Protein AF-X1MRU5-F1 (afdb_monomer_lite)

Sequence (144 aa):
QVIRKWIKGIHYTNAKDKGAYLVKAIRENWQVPEEYLKAEEREKREKEQEKVRLAKERKEKEEQKRKQKEAEKLDKIYNSLSSLKRKEIEEEARKRLPAFWKERLMKEKGKLSKLTKAALEDERRKVIKDRIASGRTESENSKV

Foldseek 3Di:
DLLVLLVQLLVVDPDPDSPVVSVVCVVVVHDRDPVSVVVVVVVVVVVVVVVVVVVVVVVVVVVVVVVVVLLVVLVVVLVVDDPVVNVVLLVVLLVPDDPVLVVLVVVCVPNDDPVSVVSSSVSSSVSSVVCVVVCVPVPPVPPD

Structure (mmCIF, N/CA/C/O backbone):
data_AF-X1MRU5-F1
#
_entry.id   AF-X1MRU5-F1
#
loop_
_atom_site.group_PDB
_atom_site.id
_atom_site.type_symbol
_atom_site.label_atom_id
_atom_site.label_alt_id
_atom_site.label_comp_id
_atom_site.label_asym_id
_atom_site.label_entity_id
_atom_site.label_seq_id
_atom_site.pdbx_PDB_ins_code
_atom_site.Cartn_x
_atom_site.Cartn_y
_atom_site.Cartn_z
_atom_site.occupancy
_atom_site.B_iso_or_equiv
_atom_site.auth_seq_id
_atom_site.auth_comp_id
_atom_site.auth_asym_id
_atom_site.auth_atom_id
_atom_site.pdbx_PDB_model_num
ATOM 1 N N . GLN A 1 1 ? 14.572 6.625 -39.274 1.00 68.19 1 GLN A N 1
ATOM 2 C CA . GLN A 1 1 ? 14.674 5.835 -38.018 1.00 68.19 1 GLN A CA 1
ATOM 3 C C . GLN A 1 1 ? 15.972 5.027 -37.923 1.00 68.19 1 GLN A C 1
ATOM 5 O O . GLN A 1 1 ? 16.594 5.056 -36.867 1.00 68.19 1 GLN A O 1
ATOM 10 N N . VAL A 1 2 ? 16.407 4.364 -39.002 1.00 79.56 2 VAL A N 1
ATOM 11 C CA . VAL A 1 2 ? 17.594 3.481 -39.045 1.00 79.56 2 VAL A CA 1
ATOM 12 C C . VAL A 1 2 ? 18.897 4.180 -38.630 1.00 79.56 2 VAL A C 1
ATOM 14 O O . VAL A 1 2 ? 19.596 3.678 -37.759 1.00 79.56 2 VAL A O 1
ATOM 17 N N . ILE A 1 3 ? 19.162 5.390 -39.139 1.00 82.38 3 ILE A N 1
ATOM 18 C CA . ILE A 1 3 ? 20.375 6.167 -38.807 1.00 82.38 3 ILE A CA 1
ATOM 19 C C . ILE A 1 3 ? 20.498 6.420 -37.294 1.00 82.38 3 ILE A C 1
ATOM 21 O O . ILE A 1 3 ? 21.556 6.216 -36.716 1.00 82.38 3 ILE A O 1
ATOM 25 N N . ARG A 1 4 ? 19.403 6.795 -36.613 1.00 85.38 4 ARG A N 1
ATOM 26 C CA . ARG A 1 4 ? 19.417 7.045 -35.158 1.00 85.38 4 ARG A CA 1
ATOM 27 C C . ARG A 1 4 ? 19.663 5.773 -34.344 1.00 85.38 4 ARG A C 1
ATOM 29 O O . ARG A 1 4 ? 20.334 5.843 -33.320 1.00 85.38 4 ARG A O 1
ATOM 36 N N . LYS A 1 5 ? 19.120 4.632 -34.784 1.00 86.94 5 LYS A N 1
ATOM 37 C CA . LYS A 1 5 ? 19.382 3.332 -34.149 1.00 86.94 5 LYS A CA 1
ATOM 38 C C . LYS A 1 5 ? 20.842 2.928 -34.331 1.00 86.94 5 LYS A C 1
ATOM 40 O O . LYS A 1 5 ? 21.461 2.508 -33.367 1.00 86.94 5 LYS A O 1
ATOM 45 N N . TRP A 1 6 ? 21.413 3.148 -35.513 1.00 89.75 6 TRP A N 1
ATOM 46 C CA . TRP A 1 6 ? 22.826 2.880 -35.785 1.00 89.75 6 TRP A CA 1
ATOM 47 C C . TRP A 1 6 ? 23.781 3.806 -35.031 1.00 89.75 6 TRP A C 1
ATOM 49 O O . TRP A 1 6 ? 24.763 3.317 -34.490 1.00 89.75 6 TRP A O 1
ATOM 59 N N . ILE A 1 7 ? 23.472 5.100 -34.893 1.00 88.19 7 ILE A N 1
ATOM 60 C CA . ILE A 1 7 ? 24.265 6.026 -34.061 1.00 88.19 7 ILE A CA 1
ATOM 61 C C . ILE A 1 7 ? 24.337 5.542 -32.605 1.00 88.19 7 ILE A C 1
ATOM 63 O O . ILE A 1 7 ? 25.365 5.698 -31.960 1.00 88.19 7 ILE A O 1
ATOM 67 N N . LYS A 1 8 ? 23.269 4.930 -32.080 1.00 87.88 8 LYS A N 1
ATOM 68 C CA . LYS A 1 8 ? 23.273 4.346 -30.730 1.00 87.88 8 LYS A CA 1
ATOM 69 C C . LYS A 1 8 ? 23.926 2.960 -30.697 1.00 87.88 8 LYS A C 1
ATOM 71 O O . LYS A 1 8 ? 24.708 2.668 -29.799 1.00 87.88 8 LYS A O 1
ATOM 76 N N . GLY A 1 9 ? 23.640 2.127 -31.693 1.00 88.50 9 GLY A N 1
ATOM 77 C CA . GLY A 1 9 ? 24.136 0.759 -31.804 1.00 88.50 9 GLY A CA 1
ATOM 78 C C . GLY A 1 9 ? 25.632 0.661 -32.095 1.00 88.50 9 GLY A C 1
ATOM 79 O O . GLY A 1 9 ? 26.259 -0.299 -31.671 1.00 88.50 9 GLY A O 1
ATOM 80 N N . ILE A 1 10 ? 26.243 1.664 -32.734 1.00 88.75 10 ILE A N 1
ATOM 81 C CA . ILE A 1 10 ? 27.679 1.668 -33.065 1.00 88.75 10 ILE A CA 1
ATOM 82 C C . ILE A 1 10 ? 28.578 1.577 -31.822 1.00 88.75 10 ILE A C 1
ATOM 84 O O . ILE A 1 10 ? 29.711 1.104 -31.904 1.00 88.75 10 ILE A O 1
ATOM 88 N N . HIS A 1 11 ? 28.075 1.990 -30.654 1.00 87.44 11 HIS A N 1
ATOM 89 C CA . HIS A 1 11 ? 28.775 1.851 -29.375 1.00 87.44 11 HIS A CA 1
ATOM 90 C C . HIS A 1 11 ? 28.908 0.396 -28.911 1.00 87.44 11 HIS A C 1
ATOM 92 O O . HIS A 1 11 ? 29.806 0.105 -28.133 1.00 87.44 11 HIS A O 1
ATOM 98 N N . TYR A 1 12 ? 28.076 -0.497 -29.444 1.00 86.81 12 TYR A N 1
ATOM 99 C CA . TYR A 1 12 ? 28.093 -1.942 -29.212 1.00 86.81 12 TYR A CA 1
ATOM 100 C C . TYR A 1 12 ? 28.872 -2.689 -30.307 1.00 86.81 12 TYR A C 1
ATOM 102 O O . TYR A 1 12 ? 28.725 -3.893 -30.482 1.00 86.81 12 TYR A O 1
ATOM 110 N N . THR A 1 13 ? 29.670 -1.968 -31.101 1.00 86.12 13 THR A N 1
ATOM 111 C CA . THR A 1 13 ? 30.551 -2.554 -32.116 1.00 86.12 13 THR A CA 1
ATOM 112 C C . THR A 1 13 ? 32.004 -2.243 -31.797 1.00 86.12 13 THR A C 1
ATOM 114 O O . THR A 1 13 ? 32.336 -1.142 -31.352 1.00 86.12 13 THR A O 1
ATOM 117 N N . ASN A 1 14 ? 32.890 -3.184 -32.118 1.00 86.31 14 ASN A N 1
ATOM 118 C CA . ASN A 1 14 ? 34.338 -3.032 -31.952 1.00 86.31 14 ASN A CA 1
ATOM 119 C C . ASN A 1 14 ? 35.010 -2.349 -33.161 1.00 86.31 14 ASN A C 1
ATOM 121 O O . ASN A 1 14 ? 36.206 -2.517 -33.392 1.00 86.31 14 ASN A O 1
ATOM 125 N N . ALA A 1 15 ? 34.251 -1.605 -33.975 1.00 86.94 15 ALA A N 1
ATOM 126 C CA . ALA A 1 15 ? 34.776 -0.949 -35.166 1.00 86.94 15 ALA A CA 1
ATOM 127 C C . ALA A 1 15 ? 35.791 0.148 -34.797 1.00 86.94 15 ALA A C 1
ATOM 129 O O . ALA A 1 15 ? 35.487 1.052 -34.015 1.00 86.94 15 ALA A O 1
ATOM 130 N N . LYS A 1 16 ? 36.985 0.082 -35.403 1.00 85.31 16 LYS A N 1
ATOM 131 C CA . LYS A 1 16 ? 38.057 1.075 -35.221 1.00 85.31 16 LYS A CA 1
ATOM 132 C C . LYS A 1 16 ? 37.688 2.428 -35.838 1.00 85.31 16 LYS A C 1
ATOM 134 O O . LYS A 1 16 ? 37.858 3.455 -35.193 1.00 85.31 16 LYS A O 1
ATOM 139 N N . ASP A 1 17 ? 37.133 2.412 -37.052 1.00 91.69 17 ASP A N 1
ATOM 140 C CA . ASP A 1 17 ? 36.510 3.577 -37.688 1.00 91.69 17 ASP A CA 1
ATOM 141 C C . ASP A 1 17 ? 34.986 3.414 -37.686 1.00 91.69 17 ASP A C 1
ATOM 143 O O . ASP A 1 17 ? 34.389 2.747 -38.536 1.00 91.69 17 ASP A O 1
ATOM 147 N N . LYS A 1 18 ? 34.353 4.026 -36.686 1.00 87.62 18 LYS A N 1
ATOM 148 C CA . LYS A 1 18 ? 32.902 3.977 -36.478 1.00 87.62 18 LYS A CA 1
ATOM 149 C C . LYS A 1 18 ? 32.124 4.739 -37.553 1.00 87.62 18 LYS A C 1
ATOM 151 O O . LYS A 1 18 ? 30.983 4.377 -37.831 1.00 87.62 18 LYS A O 1
ATOM 156 N N . GLY A 1 19 ? 32.723 5.766 -38.160 1.00 87.94 19 GLY A N 1
ATOM 157 C CA . GLY A 1 19 ? 32.088 6.581 -39.195 1.00 87.94 19 GLY A CA 1
ATOM 158 C C . GLY A 1 19 ? 31.975 5.815 -40.508 1.00 87.94 19 GLY A C 1
ATOM 159 O O . GLY A 1 19 ? 30.873 5.654 -41.036 1.00 87.94 19 GLY A O 1
ATOM 160 N N . ALA A 1 20 ? 33.094 5.260 -40.981 1.00 89.94 20 ALA A N 1
ATOM 161 C CA . ALA A 1 20 ? 33.117 4.423 -42.180 1.00 89.94 20 ALA A CA 1
ATOM 162 C C . ALA A 1 20 ? 32.239 3.171 -42.017 1.00 89.94 20 ALA A C 1
ATOM 164 O O . ALA A 1 20 ? 31.481 2.815 -42.923 1.00 89.94 20 ALA A O 1
ATOM 165 N N . TYR A 1 21 ? 32.281 2.539 -40.838 1.00 89.62 21 TYR A N 1
ATOM 166 C CA . TYR A 1 21 ? 31.449 1.379 -40.525 1.00 89.62 21 TYR A CA 1
ATOM 167 C C . TYR A 1 21 ? 29.952 1.710 -40.572 1.00 89.62 21 TYR A C 1
ATOM 169 O O . TYR A 1 21 ? 29.179 0.967 -41.171 1.00 89.62 21 TYR A O 1
ATOM 177 N N . LEU A 1 22 ? 29.535 2.843 -40.000 1.00 89.44 22 LEU A N 1
ATOM 178 C CA . LEU A 1 22 ? 28.135 3.270 -40.000 1.00 89.44 22 LEU A CA 1
ATOM 179 C C . LEU A 1 22 ? 27.624 3.576 -41.416 1.00 89.44 22 LEU A C 1
ATOM 181 O O . LEU A 1 22 ? 26.525 3.150 -41.769 1.00 89.44 22 LEU A O 1
ATOM 185 N N . VAL A 1 23 ? 28.422 4.257 -42.249 1.00 90.00 23 VAL A N 1
ATOM 186 C CA . VAL A 1 23 ? 28.066 4.525 -43.656 1.00 90.00 23 VAL A CA 1
ATOM 187 C C . VAL A 1 23 ? 27.923 3.219 -44.439 1.00 90.00 23 VAL A C 1
ATOM 189 O O . VAL A 1 23 ? 26.946 3.054 -45.172 1.00 90.00 23 VAL A O 1
ATOM 192 N N . LYS A 1 24 ? 28.848 2.269 -44.249 1.00 90.50 24 LYS A N 1
ATOM 193 C CA . LYS A 1 24 ? 28.788 0.949 -44.888 1.00 90.50 24 LYS A CA 1
ATOM 194 C C . LYS A 1 24 ? 27.555 0.159 -44.442 1.00 90.50 24 LYS A C 1
ATOM 196 O O . LYS A 1 24 ? 26.802 -0.313 -45.287 1.00 90.50 24 LYS A O 1
ATOM 201 N N . ALA A 1 25 ? 27.303 0.098 -43.136 1.00 89.81 25 ALA A N 1
ATOM 202 C CA . ALA A 1 25 ? 26.160 -0.602 -42.560 1.00 89.81 25 ALA A CA 1
ATOM 203 C C . ALA A 1 25 ? 24.813 -0.049 -43.055 1.00 89.81 25 ALA A C 1
ATOM 205 O O . ALA A 1 25 ? 23.894 -0.817 -43.322 1.00 89.81 25 ALA A O 1
ATOM 206 N N . ILE A 1 26 ? 24.690 1.273 -43.227 1.00 87.62 26 ILE A N 1
ATOM 207 C CA . ILE A 1 26 ? 23.477 1.889 -43.784 1.00 87.62 26 ILE A CA 1
ATOM 208 C C . ILE A 1 26 ? 23.349 1.595 -45.284 1.00 87.62 26 ILE A C 1
ATOM 210 O O . ILE A 1 26 ? 22.260 1.247 -45.735 1.00 87.62 26 ILE A O 1
ATOM 214 N N . ARG A 1 27 ? 24.440 1.713 -46.056 1.00 91.06 27 ARG A N 1
ATOM 215 C CA . ARG A 1 27 ? 24.443 1.469 -47.510 1.00 91.06 27 ARG A CA 1
ATOM 216 C C . ARG A 1 27 ? 24.098 0.020 -47.857 1.00 91.06 27 ARG A C 1
ATOM 218 O O . ARG A 1 27 ? 23.404 -0.217 -48.838 1.00 91.06 27 ARG A O 1
ATOM 225 N N . GLU A 1 28 ? 24.572 -0.925 -47.052 1.00 90.25 28 GLU A N 1
ATOM 226 C CA . GLU A 1 28 ? 24.335 -2.363 -47.224 1.00 90.25 28 GLU A CA 1
ATOM 227 C C . GLU A 1 28 ? 23.128 -2.877 -46.416 1.00 90.25 28 GLU A C 1
ATOM 229 O O . GLU A 1 28 ? 22.864 -4.076 -46.392 1.00 90.25 28 GLU A O 1
ATOM 234 N N . ASN A 1 29 ? 22.374 -1.980 -45.768 1.00 86.31 29 ASN A N 1
ATOM 235 C CA . ASN A 1 29 ? 21.173 -2.291 -44.988 1.00 86.31 29 ASN A CA 1
ATOM 236 C C . ASN A 1 29 ? 21.384 -3.374 -43.907 1.00 86.31 29 ASN A C 1
ATOM 238 O O . ASN A 1 29 ? 20.548 -4.257 -43.705 1.00 86.31 29 ASN A O 1
ATOM 242 N N . TRP A 1 30 ? 22.515 -3.309 -43.204 1.00 89.44 30 TRP A N 1
ATOM 243 C CA . TRP A 1 30 ? 22.839 -4.230 -42.118 1.00 89.44 30 TRP A CA 1
ATOM 244 C C . TRP A 1 30 ? 21.893 -4.047 -40.922 1.00 89.44 30 TRP A C 1
ATOM 246 O O . TRP A 1 30 ? 21.411 -2.944 -40.630 1.00 89.44 30 TRP A O 1
ATOM 256 N N . GLN A 1 31 ? 21.674 -5.133 -40.178 1.00 86.94 31 GLN A N 1
ATOM 257 C CA . GLN A 1 31 ? 20.977 -5.081 -38.894 1.00 86.94 31 GLN A CA 1
ATOM 258 C C . GLN A 1 31 ? 21.879 -4.501 -37.802 1.00 86.94 31 GLN A C 1
ATOM 260 O O . GLN A 1 31 ? 23.085 -4.740 -37.775 1.00 86.94 31 GLN A O 1
ATOM 265 N N . VAL A 1 32 ? 21.276 -3.730 -36.893 1.00 89.50 32 VAL A N 1
ATOM 266 C CA . VAL A 1 32 ? 21.978 -3.181 -35.726 1.00 89.50 32 VAL A CA 1
ATOM 267 C C . VAL A 1 32 ? 22.471 -4.303 -34.803 1.00 89.50 32 VAL A C 1
ATOM 269 O O . VAL A 1 32 ? 21.853 -5.368 -34.772 1.00 89.50 32 VAL A O 1
ATOM 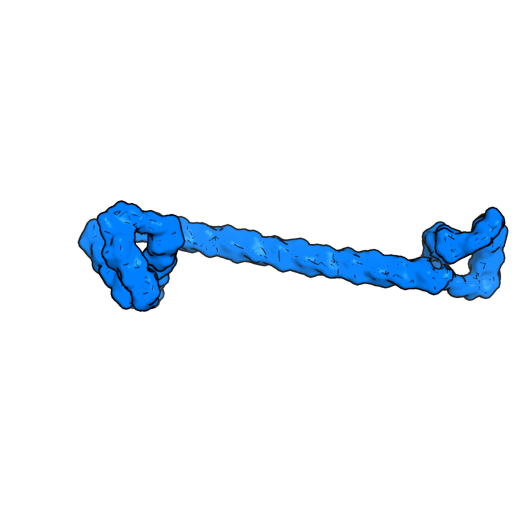272 N N . PRO A 1 33 ? 23.540 -4.071 -34.021 1.00 90.94 33 PRO A N 1
ATOM 273 C CA . PRO A 1 33 ? 24.115 -5.100 -33.162 1.00 90.94 33 PRO A CA 1
ATOM 274 C C . PRO A 1 33 ? 23.099 -5.697 -32.188 1.00 90.94 33 PRO A C 1
ATOM 276 O O . PRO A 1 33 ? 22.298 -4.981 -31.585 1.00 90.94 33 PRO A O 1
ATOM 279 N N . GLU A 1 34 ? 23.173 -7.009 -31.989 1.00 88.38 34 GLU A N 1
ATOM 280 C CA . GLU A 1 34 ? 22.255 -7.739 -31.111 1.00 88.38 34 GLU A CA 1
ATOM 281 C C . GLU A 1 34 ? 22.329 -7.248 -29.657 1.00 88.38 34 GLU A C 1
ATOM 283 O O . GLU A 1 34 ? 21.310 -7.129 -28.978 1.00 88.38 34 GLU A O 1
ATOM 288 N N . GLU A 1 35 ? 23.525 -6.888 -29.185 1.00 88.88 35 GLU A N 1
ATOM 289 C CA . GLU A 1 35 ? 23.720 -6.324 -27.847 1.00 88.88 35 GLU A CA 1
ATOM 290 C C . GLU A 1 35 ? 22.965 -5.003 -27.653 1.00 88.88 35 GLU A C 1
ATOM 292 O O . GLU A 1 35 ? 22.395 -4.772 -26.585 1.00 88.88 35 GLU A O 1
ATOM 297 N N . TYR A 1 36 ? 22.888 -4.169 -28.697 1.00 90.00 36 TYR A N 1
ATOM 298 C CA . TYR A 1 36 ? 22.103 -2.936 -28.671 1.00 90.00 36 TYR A CA 1
ATOM 299 C C . TYR A 1 36 ? 20.602 -3.230 -28.574 1.00 90.00 36 TYR A C 1
ATOM 301 O O . TYR A 1 36 ? 19.906 -2.593 -27.786 1.00 90.00 36 TYR A O 1
ATOM 309 N N . LEU A 1 37 ? 20.100 -4.218 -29.324 1.00 88.81 37 LEU A N 1
ATOM 310 C CA . LEU A 1 37 ? 18.692 -4.630 -29.254 1.00 88.81 37 LEU A CA 1
ATOM 311 C C . LEU A 1 37 ? 18.340 -5.182 -27.867 1.00 88.81 37 LEU A C 1
ATOM 313 O O . LEU A 1 37 ? 17.344 -4.772 -27.272 1.00 88.81 37 LEU A O 1
ATOM 317 N N . LYS A 1 38 ? 19.203 -6.039 -27.307 1.00 90.94 38 LYS A N 1
ATOM 318 C CA . LYS A 1 38 ? 19.066 -6.566 -25.940 1.00 90.94 38 LYS A CA 1
ATOM 319 C C . LYS A 1 38 ? 19.067 -5.447 -24.897 1.00 90.94 38 LYS A C 1
ATOM 321 O O . LYS A 1 38 ? 18.277 -5.497 -23.955 1.00 90.94 38 LYS A O 1
ATOM 326 N N . ALA A 1 39 ? 19.929 -4.442 -25.049 1.00 90.25 39 ALA A N 1
ATOM 327 C CA . ALA A 1 39 ? 19.965 -3.283 -24.160 1.00 90.25 39 ALA A CA 1
ATOM 328 C C . ALA A 1 39 ? 18.690 -2.428 -24.274 1.00 90.25 39 ALA A C 1
ATOM 330 O O . ALA A 1 39 ? 18.110 -2.066 -23.252 1.00 90.25 39 ALA A O 1
ATOM 331 N N . GLU A 1 40 ? 18.209 -2.166 -25.494 1.00 89.81 40 GLU A N 1
ATOM 332 C CA . GLU A 1 40 ? 16.981 -1.395 -25.733 1.00 89.81 40 GLU A CA 1
ATOM 333 C C . GLU A 1 40 ? 15.745 -2.095 -25.138 1.00 89.81 40 GLU A C 1
ATOM 335 O O . GLU A 1 40 ? 14.877 -1.449 -24.549 1.00 89.81 40 GLU A O 1
ATOM 340 N N . GLU A 1 41 ? 15.659 -3.422 -25.260 1.00 91.19 41 GLU A N 1
ATOM 341 C CA . GLU A 1 41 ? 14.585 -4.210 -24.649 1.00 91.19 41 GLU A CA 1
ATOM 342 C C . GLU A 1 41 ? 14.639 -4.198 -23.122 1.00 91.19 41 GLU A C 1
ATOM 344 O O . GLU A 1 41 ? 13.596 -4.054 -22.481 1.00 91.19 41 GLU A O 1
ATOM 349 N N . ARG A 1 42 ? 15.831 -4.322 -22.526 1.00 92.06 42 ARG A N 1
ATOM 350 C CA . ARG A 1 42 ? 15.995 -4.224 -21.067 1.00 92.06 42 ARG A CA 1
ATOM 351 C C . ARG A 1 42 ? 15.566 -2.858 -20.555 1.00 92.06 42 ARG A C 1
ATOM 353 O O . ARG A 1 42 ? 14.742 -2.800 -19.651 1.00 92.06 42 ARG A O 1
ATOM 360 N N . GLU A 1 43 ? 16.024 -1.783 -21.190 1.00 92.38 43 GLU A N 1
ATOM 361 C CA . GLU A 1 43 ? 15.660 -0.415 -20.810 1.00 92.38 43 GLU A CA 1
ATOM 362 C C . GLU A 1 43 ? 14.139 -0.195 -20.892 1.00 92.38 43 GLU A C 1
ATOM 364 O O . GLU A 1 43 ? 13.539 0.437 -20.021 1.00 92.38 43 GLU A O 1
ATOM 369 N N . LYS A 1 44 ? 13.478 -0.743 -21.922 1.00 93.56 44 LYS A N 1
ATOM 370 C CA . LYS A 1 44 ? 12.011 -0.699 -22.034 1.00 93.56 44 LYS A CA 1
ATOM 371 C C . LYS A 1 44 ? 11.332 -1.451 -20.893 1.00 93.56 44 LYS A C 1
ATOM 373 O O . LYS A 1 44 ? 10.444 -0.886 -20.257 1.00 93.56 44 LYS A O 1
ATOM 378 N N . ARG A 1 45 ? 11.771 -2.679 -20.600 1.00 94.19 45 ARG A N 1
ATOM 379 C CA . ARG A 1 45 ? 11.229 -3.490 -19.497 1.00 94.19 45 ARG A CA 1
ATOM 380 C C . ARG A 1 45 ? 11.419 -2.803 -18.148 1.00 94.19 45 ARG A C 1
ATOM 382 O O . ARG A 1 45 ? 10.482 -2.756 -17.361 1.00 94.19 45 ARG A O 1
ATOM 389 N N . GLU A 1 46 ? 12.590 -2.233 -17.893 1.00 94.50 46 GLU A N 1
ATOM 390 C CA . GLU A 1 46 ? 12.883 -1.491 -16.663 1.00 94.50 46 GLU A CA 1
ATOM 391 C C . GLU A 1 46 ? 11.969 -0.272 -16.517 1.00 94.50 46 GLU A C 1
ATOM 393 O O . GLU A 1 46 ? 11.353 -0.088 -15.468 1.00 94.50 46 GLU A O 1
ATOM 398 N N . LYS A 1 47 ? 11.783 0.513 -17.586 1.00 94.31 47 LYS A N 1
ATOM 399 C CA . LYS A 1 47 ? 10.852 1.655 -17.588 1.00 94.31 47 LYS A CA 1
ATOM 400 C C . LYS A 1 47 ? 9.407 1.232 -17.348 1.00 94.31 47 LYS A C 1
ATOM 402 O O . LYS A 1 47 ? 8.662 1.939 -16.669 1.00 94.31 47 LYS A O 1
ATOM 407 N N . GLU A 1 48 ? 8.977 0.114 -17.919 1.00 93.56 48 GLU A N 1
ATOM 408 C CA . GLU A 1 48 ? 7.639 -0.430 -17.683 1.00 93.56 48 GLU A CA 1
ATOM 409 C C . GLU A 1 48 ? 7.471 -0.887 -16.233 1.00 93.56 48 GLU A C 1
ATOM 411 O O . GLU A 1 48 ? 6.504 -0.497 -15.576 1.00 93.56 48 GLU A O 1
ATOM 416 N N . GLN A 1 49 ? 8.438 -1.634 -15.700 1.00 93.19 49 GLN A N 1
ATOM 417 C CA . GLN A 1 49 ? 8.446 -2.061 -14.301 1.00 93.19 49 GLN A CA 1
ATOM 418 C C . GLN A 1 49 ? 8.449 -0.870 -13.342 1.00 93.19 49 GLN A C 1
ATOM 420 O O . GLN A 1 49 ? 7.712 -0.867 -12.356 1.00 93.19 49 GLN A O 1
ATOM 425 N N . GLU A 1 50 ? 9.223 0.171 -13.641 1.00 95.06 50 GLU A N 1
ATOM 426 C CA . GLU A 1 50 ? 9.260 1.390 -12.844 1.00 95.06 50 GLU A CA 1
ATOM 427 C C . GLU A 1 50 ? 7.909 2.112 -12.854 1.00 95.06 50 GLU A C 1
ATOM 429 O O . GLU A 1 50 ? 7.405 2.476 -11.789 1.00 95.06 50 GLU A O 1
ATOM 434 N N . LYS A 1 51 ? 7.265 2.250 -14.021 1.00 96.25 51 LYS A N 1
ATOM 435 C CA . LYS A 1 51 ? 5.907 2.813 -14.118 1.00 96.25 51 LYS A CA 1
ATOM 436 C C . LYS A 1 51 ? 4.906 2.021 -13.279 1.00 96.25 51 LYS A C 1
ATOM 438 O O . LYS A 1 51 ? 4.104 2.624 -12.564 1.00 96.25 51 LYS A O 1
ATOM 443 N N . VAL A 1 52 ? 4.962 0.690 -13.331 1.00 95.88 52 VAL A N 1
ATOM 444 C CA . VAL A 1 52 ? 4.097 -0.189 -12.527 1.00 95.88 52 VAL A CA 1
ATOM 445 C C . VAL A 1 52 ? 4.365 0.002 -11.033 1.00 95.88 52 VAL A C 1
ATOM 447 O O . VAL A 1 52 ? 3.420 0.171 -10.259 1.00 95.88 52 VAL A O 1
ATOM 450 N N . ARG A 1 53 ? 5.636 0.041 -10.620 1.00 95.69 53 ARG A N 1
ATOM 451 C CA . ARG A 1 53 ? 6.038 0.259 -9.224 1.00 95.69 53 ARG A CA 1
ATOM 452 C C . ARG A 1 53 ? 5.534 1.603 -8.703 1.00 95.69 53 ARG A C 1
ATOM 454 O O . ARG A 1 53 ? 4.898 1.645 -7.653 1.00 95.69 53 ARG A O 1
ATOM 461 N N . LEU A 1 54 ? 5.746 2.677 -9.461 1.00 96.44 54 LEU A N 1
ATOM 462 C CA . LEU A 1 54 ? 5.276 4.019 -9.113 1.00 96.44 54 LEU A CA 1
ATOM 463 C C . LEU A 1 54 ? 3.747 4.082 -9.026 1.00 96.44 54 LEU A C 1
ATOM 465 O O . LEU A 1 54 ? 3.203 4.719 -8.124 1.00 96.44 54 LEU A O 1
ATOM 469 N N . ALA A 1 55 ? 3.035 3.414 -9.936 1.00 96.19 55 ALA A N 1
ATOM 470 C CA . ALA A 1 55 ? 1.578 3.342 -9.889 1.00 96.19 55 ALA A CA 1
ATOM 471 C C . ALA A 1 55 ? 1.083 2.594 -8.641 1.00 96.19 55 ALA A C 1
ATOM 473 O O . ALA A 1 55 ? 0.143 3.054 -7.990 1.00 96.19 55 ALA A O 1
ATOM 474 N N . LYS A 1 56 ? 1.724 1.475 -8.280 1.00 95.50 56 LYS A N 1
ATOM 475 C CA . LYS A 1 56 ? 1.405 0.709 -7.069 1.00 95.50 56 LYS A CA 1
ATOM 476 C C . LYS A 1 56 ? 1.642 1.538 -5.805 1.00 95.50 56 LYS A C 1
ATOM 478 O O . LYS A 1 56 ? 0.738 1.657 -4.986 1.00 95.50 56 LYS A O 1
ATOM 483 N N . GLU A 1 57 ? 2.794 2.195 -5.701 1.00 95.62 57 GLU A N 1
ATOM 484 C CA . GLU A 1 57 ? 3.132 3.054 -4.561 1.00 95.62 57 GLU A CA 1
ATOM 485 C C . GLU A 1 57 ? 2.149 4.227 -4.411 1.00 95.62 57 GLU A C 1
ATOM 487 O O . GLU A 1 57 ? 1.710 4.550 -3.306 1.00 95.62 57 GLU A O 1
ATOM 492 N N . ARG A 1 58 ? 1.751 4.859 -5.524 1.00 95.19 58 ARG A N 1
ATOM 493 C CA . ARG A 1 58 ? 0.731 5.920 -5.513 1.00 95.19 58 ARG A CA 1
ATOM 494 C C . ARG A 1 58 ? -0.612 5.410 -4.998 1.00 95.19 58 ARG A C 1
ATOM 496 O O . ARG A 1 58 ? -1.215 6.081 -4.162 1.00 95.19 58 ARG A O 1
ATOM 503 N N . LYS A 1 59 ? -1.056 4.236 -5.460 1.00 94.81 59 LYS A N 1
ATOM 504 C CA . LYS A 1 59 ? -2.301 3.607 -4.992 1.00 94.81 59 LYS A CA 1
ATOM 505 C C . LYS A 1 59 ? -2.245 3.288 -3.500 1.00 94.81 59 LYS A C 1
ATOM 507 O O . LYS A 1 59 ? -3.173 3.642 -2.782 1.00 94.81 59 LYS A O 1
ATOM 512 N N . GLU A 1 60 ? -1.148 2.704 -3.021 1.00 94.62 60 GLU A N 1
ATOM 513 C CA . GLU A 1 60 ? -0.957 2.399 -1.597 1.00 94.62 60 GLU A CA 1
ATOM 514 C C . GLU A 1 60 ? -0.976 3.671 -0.736 1.00 94.62 60 GLU A C 1
ATOM 516 O O . GLU A 1 60 ? -1.675 3.728 0.276 1.00 94.62 60 GLU A O 1
ATOM 521 N N . LYS A 1 61 ? -0.281 4.734 -1.165 1.00 94.75 61 LYS A N 1
ATOM 522 C CA . LYS A 1 61 ? -0.293 6.038 -0.480 1.00 94.75 61 LYS A CA 1
ATOM 523 C C . LYS A 1 61 ? -1.685 6.664 -0.446 1.00 94.75 61 LYS A C 1
ATOM 525 O O . LYS A 1 61 ? -2.072 7.257 0.562 1.00 94.75 61 LYS A O 1
ATOM 530 N N . GLU A 1 62 ? -2.437 6.573 -1.537 1.00 94.06 62 GLU A N 1
ATOM 531 C CA . GLU A 1 62 ? -3.800 7.095 -1.592 1.00 94.06 62 GLU A CA 1
ATOM 532 C C . GLU A 1 62 ? -4.743 6.303 -0.678 1.00 94.06 62 GLU A C 1
ATOM 534 O O . GLU A 1 62 ? -5.505 6.901 0.083 1.00 94.06 62 GLU A O 1
ATOM 539 N N . GLU A 1 63 ? -4.653 4.974 -0.690 1.00 94.31 63 GLU A N 1
ATOM 540 C CA . GLU A 1 63 ? -5.438 4.105 0.183 1.00 94.31 63 GLU A CA 1
ATOM 541 C C . GLU A 1 63 ? -5.126 4.369 1.662 1.00 94.31 63 GLU A C 1
ATOM 543 O O . GLU A 1 63 ? -6.046 4.524 2.466 1.00 94.31 63 GLU A O 1
ATOM 548 N N . GLN A 1 64 ? -3.848 4.513 2.023 1.00 94.06 64 GLN A N 1
ATOM 549 C CA . GLN A 1 64 ? -3.441 4.883 3.380 1.00 94.06 64 GLN A CA 1
ATOM 550 C C . GLN A 1 64 ? -4.025 6.235 3.801 1.00 94.06 64 GLN A C 1
ATOM 552 O O . GLN A 1 64 ? -4.590 6.341 4.889 1.00 94.06 64 GLN A O 1
ATOM 557 N N . LYS A 1 65 ? -3.970 7.255 2.933 1.0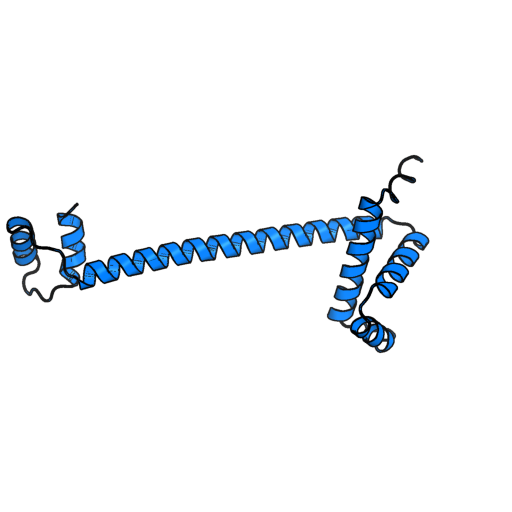0 95.00 65 LYS A N 1
ATOM 558 C CA . LYS A 1 65 ? -4.590 8.564 3.206 1.00 95.00 65 LYS A CA 1
ATOM 559 C C . LYS A 1 65 ? -6.104 8.459 3.382 1.00 95.00 65 LYS A C 1
ATOM 561 O O . LYS A 1 65 ? -6.661 9.130 4.248 1.00 95.00 65 LYS A O 1
ATOM 566 N N . ARG A 1 66 ? -6.787 7.639 2.576 1.00 93.75 66 ARG A N 1
ATOM 567 C CA . ARG A 1 66 ? -8.234 7.400 2.712 1.00 93.75 66 ARG A CA 1
ATOM 568 C C . ARG A 1 66 ? -8.554 6.730 4.048 1.00 93.75 66 ARG A C 1
ATOM 570 O O . ARG A 1 66 ? -9.423 7.228 4.760 1.00 93.75 66 ARG A O 1
ATOM 577 N N . LYS A 1 67 ? -7.807 5.686 4.423 1.00 91.56 67 LYS A N 1
ATOM 578 C CA . LYS A 1 67 ? -7.944 4.996 5.717 1.00 91.56 67 LYS A CA 1
ATOM 579 C C . LYS A 1 67 ? -7.701 5.941 6.895 1.00 91.56 67 LYS A C 1
ATOM 581 O O . LYS A 1 67 ? -8.494 5.943 7.827 1.00 91.56 67 LYS A O 1
ATOM 586 N N . GLN A 1 68 ? -6.671 6.788 6.833 1.00 91.88 68 GLN A N 1
ATOM 587 C CA . GLN A 1 68 ? -6.391 7.795 7.868 1.00 91.88 68 GLN A CA 1
ATOM 588 C C . GLN A 1 68 ? -7.523 8.819 7.999 1.00 91.88 68 GLN A C 1
ATOM 590 O O . GLN A 1 68 ? -8.002 9.068 9.100 1.00 91.88 68 GLN A O 1
ATOM 595 N N . LYS A 1 69 ? -8.019 9.365 6.883 1.00 93.94 69 LYS A N 1
ATOM 596 C CA . LYS A 1 69 ? -9.144 10.312 6.907 1.00 93.94 69 LYS A CA 1
ATOM 597 C C . LYS A 1 69 ? -10.422 9.684 7.452 1.00 93.94 69 LYS A C 1
ATOM 599 O O . LYS A 1 69 ? -11.173 10.334 8.172 1.00 93.94 69 LYS A O 1
ATOM 604 N N . GLU A 1 70 ? -10.707 8.440 7.082 1.00 92.06 70 GLU A N 1
ATOM 605 C CA . GLU A 1 70 ? -11.872 7.717 7.590 1.00 92.06 70 GLU A CA 1
ATOM 606 C C . GLU A 1 70 ? -11.744 7.446 9.091 1.00 92.06 70 GLU A C 1
ATOM 608 O O . GLU A 1 70 ? -12.678 7.701 9.849 1.00 92.06 70 GLU A O 1
ATOM 613 N N . ALA A 1 71 ? -10.563 7.011 9.523 1.00 91.44 71 ALA A N 1
ATOM 614 C CA . ALA A 1 71 ? -10.213 6.863 10.921 1.00 91.44 71 ALA A CA 1
ATOM 615 C C . ALA A 1 71 ? -10.475 8.181 11.684 1.00 91.44 71 ALA A C 1
ATOM 617 O O . ALA A 1 71 ? -11.293 8.202 12.606 1.00 91.44 71 ALA A O 1
ATOM 618 N N . GLU A 1 72 ? -9.889 9.298 11.258 1.00 92.94 72 GLU A N 1
ATOM 619 C CA . GLU A 1 72 ? -10.095 10.609 11.889 1.00 92.94 72 GLU A CA 1
ATOM 620 C C . GLU A 1 72 ? -11.575 11.012 11.976 1.00 92.94 72 GLU A C 1
ATOM 622 O O . GLU A 1 72 ? -12.011 11.544 12.997 1.00 92.94 72 GLU A O 1
ATOM 627 N N . LYS A 1 73 ? -12.374 10.746 10.934 1.00 93.50 73 LYS A N 1
ATOM 628 C CA . LYS A 1 73 ? -13.823 11.007 10.963 1.00 93.50 73 LYS A CA 1
ATOM 629 C C . LYS A 1 73 ? -14.520 10.200 12.057 1.00 93.50 73 LYS A C 1
ATOM 631 O O . LYS A 1 73 ? -15.319 10.761 12.802 1.00 93.50 73 LYS A O 1
ATOM 636 N N . LEU A 1 74 ? -14.203 8.914 12.184 1.00 91.25 74 LEU A N 1
ATOM 637 C CA . LEU A 1 74 ? -14.789 8.048 13.211 1.00 91.25 74 LEU A CA 1
ATOM 638 C C . LEU A 1 74 ? -14.356 8.453 14.619 1.00 91.25 74 LEU A C 1
ATOM 640 O O . LEU A 1 74 ? -15.167 8.391 15.539 1.00 91.25 74 LEU A O 1
ATOM 644 N N . ASP A 1 75 ? -13.120 8.921 14.791 1.00 91.62 75 ASP A N 1
ATOM 645 C CA . ASP A 1 75 ? -12.669 9.451 16.080 1.00 91.62 75 ASP A CA 1
ATOM 646 C C . ASP A 1 75 ? -13.396 10.739 16.450 1.00 91.62 75 ASP A C 1
ATOM 648 O O . ASP A 1 75 ? -13.768 10.915 17.607 1.00 91.62 75 ASP A O 1
ATOM 652 N N . LYS A 1 76 ? -13.646 11.630 15.482 1.00 92.62 76 LYS A N 1
ATOM 653 C CA . LYS A 1 76 ? -14.455 12.835 15.716 1.00 92.62 76 LYS A CA 1
ATOM 654 C C . LYS A 1 76 ? -15.875 12.478 16.147 1.00 92.62 76 LYS A C 1
ATOM 656 O O . LYS A 1 76 ? -16.357 13.061 17.111 1.00 92.62 76 LYS A O 1
ATOM 661 N N . ILE A 1 77 ? -16.500 11.494 15.494 1.00 90.31 77 ILE A N 1
ATOM 662 C CA . ILE A 1 77 ? -17.825 10.982 15.880 1.00 90.31 77 ILE A CA 1
ATOM 663 C C . ILE A 1 77 ? -17.773 10.393 17.292 1.00 90.31 77 ILE A C 1
ATOM 665 O O . ILE A 1 77 ? -18.581 10.745 18.140 1.00 90.31 77 ILE A O 1
ATOM 669 N N . TYR A 1 78 ? -16.789 9.547 17.595 1.00 87.94 78 TYR A N 1
ATOM 670 C CA . TYR A 1 78 ? -16.631 8.995 18.941 1.00 87.94 78 TYR A CA 1
ATOM 671 C C . TYR A 1 78 ? -16.496 10.094 20.003 1.00 87.94 78 TYR A C 1
ATOM 673 O O . TYR A 1 78 ? -17.143 10.045 21.048 1.00 87.94 78 TYR A O 1
ATOM 681 N N . ASN A 1 79 ? -15.682 11.111 19.714 1.00 90.00 79 ASN A N 1
ATOM 682 C CA . ASN A 1 79 ? -15.417 12.233 20.605 1.00 90.00 79 ASN A CA 1
ATOM 683 C C . ASN A 1 79 ? -16.558 13.257 20.684 1.00 90.00 79 ASN A C 1
ATOM 685 O O . ASN A 1 79 ? -16.481 14.139 21.539 1.00 90.00 79 ASN A O 1
ATOM 689 N N . SER A 1 80 ? -17.606 13.155 19.863 1.00 90.31 80 SER A N 1
ATOM 690 C CA . SER A 1 80 ? -18.829 13.955 20.009 1.00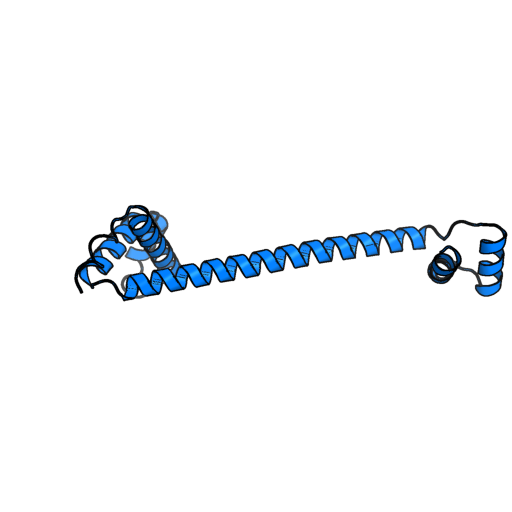 90.31 80 SER A CA 1
ATOM 691 C C . SER A 1 80 ? -19.941 13.220 20.765 1.00 90.31 80 SER A C 1
ATOM 693 O O . SER A 1 80 ? -20.851 13.863 21.277 1.00 90.31 80 SER A O 1
ATOM 695 N N . LEU A 1 81 ? -19.860 11.890 20.906 1.00 89.25 81 LEU A N 1
ATOM 696 C CA . LEU A 1 81 ? -20.848 11.100 21.650 1.00 89.25 81 LEU A CA 1
ATOM 697 C C . LEU A 1 81 ? -20.828 11.395 23.157 1.00 89.25 81 LEU A C 1
ATOM 699 O O . LEU A 1 81 ? -19.791 11.757 23.719 1.00 89.25 81 LEU A O 1
ATOM 703 N N . SER A 1 82 ? -21.953 11.155 23.834 1.00 90.06 82 SER A N 1
ATOM 704 C CA . SER A 1 82 ? -22.043 11.229 25.297 1.00 90.06 82 SER A CA 1
ATOM 705 C C . SER A 1 82 ? -21.172 10.164 25.978 1.00 90.06 82 SER A C 1
ATOM 707 O O . SER A 1 82 ? -20.868 9.114 25.405 1.00 90.06 82 SER A O 1
ATOM 709 N N . SER A 1 83 ? -20.772 10.412 27.228 1.00 90.25 83 SER A N 1
ATOM 710 C CA . SER A 1 83 ? -19.919 9.496 28.004 1.00 90.25 83 SER A CA 1
ATOM 711 C C . SER A 1 83 ? -20.514 8.088 28.135 1.00 90.25 83 SER A C 1
ATOM 713 O O . SER A 1 83 ? -19.778 7.103 28.097 1.00 90.25 83 SER A O 1
ATOM 715 N N . LEU A 1 84 ? -21.842 7.989 28.232 1.00 89.12 84 LEU A N 1
ATOM 716 C CA . LEU A 1 84 ? -22.571 6.726 28.329 1.00 89.12 84 LEU A CA 1
ATOM 717 C C . LEU A 1 84 ? -22.477 5.932 27.016 1.00 89.12 84 LEU A C 1
ATOM 719 O O . LEU A 1 84 ? -22.059 4.776 27.029 1.00 89.12 84 LEU A O 1
ATOM 723 N N . LYS A 1 85 ? -22.714 6.584 25.870 1.00 87.56 85 LYS A N 1
ATOM 724 C CA . LYS A 1 85 ? -22.578 5.961 24.541 1.00 87.56 85 LYS A CA 1
ATOM 725 C C . LYS A 1 85 ? -21.145 5.543 24.228 1.00 87.56 85 LYS A C 1
ATOM 727 O O . LYS A 1 85 ? -20.923 4.492 23.633 1.00 87.56 85 LYS A O 1
ATOM 732 N N . ARG A 1 86 ? -20.155 6.334 24.650 1.00 89.19 86 ARG A N 1
ATOM 733 C CA . ARG A 1 86 ? -18.739 5.964 24.503 1.00 89.19 86 ARG A CA 1
ATOM 734 C C . ARG A 1 86 ? -18.406 4.686 25.265 1.00 89.19 86 ARG A C 1
ATOM 736 O O . ARG A 1 86 ? -17.783 3.802 24.686 1.00 89.19 86 ARG A O 1
ATOM 743 N N . LYS A 1 87 ? -18.868 4.567 26.516 1.00 89.81 87 LYS A N 1
ATOM 744 C CA . LYS A 1 87 ? -18.682 3.355 27.330 1.00 89.81 87 LYS A CA 1
ATOM 745 C C . LYS A 1 87 ? -19.324 2.129 26.686 1.00 89.81 87 LYS A C 1
ATOM 747 O O . LYS A 1 87 ? -18.688 1.085 26.632 1.00 89.81 87 LYS A O 1
ATOM 752 N N . GLU A 1 88 ? -20.541 2.254 26.158 1.00 89.94 88 GLU A N 1
ATOM 753 C CA . GLU A 1 88 ? -21.197 1.147 25.449 1.00 89.94 88 GLU A CA 1
ATOM 754 C C . GLU A 1 88 ? -20.389 0.664 24.242 1.00 89.94 88 GLU A C 1
ATOM 756 O O . GLU A 1 88 ? -20.212 -0.538 24.054 1.00 89.94 88 GLU A O 1
ATOM 761 N N . ILE A 1 89 ? -19.896 1.598 23.425 1.00 89.62 89 ILE A N 1
ATOM 762 C CA . ILE A 1 89 ? -19.082 1.281 22.247 1.00 89.62 89 ILE A CA 1
ATOM 763 C C . ILE A 1 89 ? -17.760 0.639 22.675 1.00 89.62 89 ILE A C 1
ATOM 765 O O . ILE A 1 89 ? -17.306 -0.305 22.034 1.00 89.62 89 ILE A O 1
ATOM 769 N N . GLU A 1 90 ? -17.141 1.127 23.750 1.00 90.12 90 GLU A N 1
ATOM 770 C CA . GLU A 1 90 ? -15.894 0.569 24.267 1.00 90.12 90 GLU A CA 1
ATOM 771 C C . GLU A 1 90 ? -16.079 -0.865 24.781 1.00 90.12 90 GLU A C 1
ATOM 773 O O . GLU A 1 90 ? -15.280 -1.742 24.455 1.00 90.12 90 GLU A O 1
ATOM 778 N N . GLU A 1 91 ? -17.156 -1.137 25.518 1.00 89.88 91 GLU A N 1
ATOM 779 C CA . GLU A 1 91 ? -17.489 -2.485 25.986 1.00 89.88 91 GLU A CA 1
ATOM 780 C C . GLU A 1 91 ? -17.820 -3.434 24.827 1.00 89.88 91 GLU A C 1
ATOM 782 O O . GLU A 1 91 ? -17.368 -4.581 24.804 1.00 89.88 91 GLU A O 1
ATOM 787 N N . GLU A 1 92 ? -18.558 -2.966 23.819 1.00 91.81 92 GLU A N 1
ATOM 788 C CA . GLU A 1 92 ? -18.843 -3.748 22.616 1.00 91.81 92 GLU A CA 1
ATOM 789 C C . GLU A 1 92 ? -17.562 -4.062 21.826 1.00 91.81 92 GLU A C 1
ATOM 791 O O . GLU A 1 92 ? -17.334 -5.215 21.453 1.00 91.81 92 GLU A O 1
ATOM 796 N N . ALA A 1 93 ? -16.677 -3.077 21.649 1.00 91.62 93 ALA A N 1
ATOM 797 C CA . ALA A 1 93 ? -15.380 -3.268 21.005 1.00 91.62 93 ALA A CA 1
ATOM 798 C C . ALA A 1 93 ? -14.514 -4.277 21.777 1.00 91.62 93 ALA A C 1
ATOM 800 O O . ALA A 1 93 ? -13.965 -5.209 21.188 1.00 91.62 93 ALA A O 1
ATOM 801 N N . ARG A 1 94 ? -14.455 -4.170 23.112 1.00 87.94 94 ARG A N 1
ATOM 802 C CA . ARG A 1 94 ? -13.743 -5.134 23.969 1.00 87.94 94 ARG A CA 1
ATOM 803 C C . ARG A 1 94 ? -14.294 -6.550 23.834 1.00 87.94 94 ARG A C 1
ATOM 805 O O . ARG A 1 94 ? -13.514 -7.502 23.815 1.00 87.94 94 ARG A O 1
ATOM 812 N N . LYS A 1 95 ? -15.614 -6.715 23.713 1.00 90.38 95 LYS A N 1
ATOM 813 C CA . LYS A 1 95 ? -16.249 -8.028 23.505 1.00 90.38 95 LYS A CA 1
ATOM 814 C C . LYS A 1 95 ? -15.924 -8.627 22.139 1.00 90.38 95 LYS A C 1
ATOM 816 O O . LYS A 1 95 ? -15.759 -9.844 22.062 1.00 90.38 95 LYS A O 1
ATOM 821 N N . ARG A 1 96 ? -15.787 -7.808 21.095 1.00 91.75 96 ARG A N 1
ATOM 822 C CA . ARG A 1 96 ? -15.438 -8.257 19.736 1.00 91.75 96 ARG A CA 1
ATOM 823 C C . ARG A 1 96 ? -13.951 -8.560 19.548 1.00 91.75 96 ARG A C 1
ATOM 825 O O . ARG A 1 96 ? -13.600 -9.309 18.641 1.00 91.75 96 ARG A O 1
ATOM 832 N N . LEU A 1 97 ? -13.081 -8.051 20.426 1.00 90.12 97 LEU A N 1
ATOM 833 C CA . LEU A 1 97 ? -11.649 -8.338 20.345 1.00 90.12 97 LEU A CA 1
ATOM 834 C C . LEU A 1 97 ? -11.355 -9.856 20.374 1.00 90.12 97 LEU A C 1
ATOM 836 O O . LEU A 1 97 ? -11.944 -10.596 21.175 1.00 90.12 97 LEU A O 1
ATOM 840 N N . PRO A 1 98 ? -10.387 -10.328 19.569 1.00 90.19 98 PRO A N 1
ATOM 841 C CA . PRO A 1 98 ? -9.866 -11.688 19.667 1.00 90.19 98 PRO A CA 1
ATOM 842 C C . PRO A 1 98 ? -9.330 -12.012 21.070 1.00 90.19 98 PRO A C 1
ATOM 844 O O . PRO A 1 98 ? -8.818 -11.131 21.766 1.00 90.19 98 PRO A O 1
ATOM 847 N N . ALA A 1 99 ? -9.388 -13.290 21.468 1.00 88.38 99 ALA A N 1
ATOM 848 C CA . ALA A 1 99 ? -8.966 -13.755 22.798 1.00 88.38 99 ALA A CA 1
ATOM 849 C C . ALA A 1 99 ? -7.530 -13.329 23.156 1.00 88.38 99 ALA A C 1
ATOM 851 O O . ALA A 1 99 ? -7.295 -12.833 24.255 1.00 88.38 99 ALA A O 1
ATOM 852 N N . PHE A 1 100 ? -6.610 -13.406 22.188 1.00 87.50 100 PHE A N 1
ATOM 853 C CA . PHE A 1 100 ? -5.229 -12.933 22.325 1.00 87.50 100 PHE A CA 1
ATOM 854 C C . PHE A 1 100 ? -5.139 -11.470 22.791 1.00 87.50 100 PHE A C 1
ATOM 856 O O . PHE A 1 100 ? -4.383 -11.139 23.705 1.00 87.50 100 PHE A O 1
ATOM 863 N N . TRP A 1 101 ? -5.938 -10.580 22.192 1.00 87.50 101 TRP A N 1
ATOM 864 C CA . TRP A 1 101 ? -5.937 -9.162 22.548 1.00 87.50 101 TRP A CA 1
ATOM 865 C C . TRP A 1 101 ? -6.616 -8.906 23.887 1.00 87.50 101 TRP A C 1
ATOM 867 O O . TRP A 1 101 ? -6.122 -8.082 24.651 1.00 87.50 101 TRP A O 1
ATOM 877 N N . LYS A 1 102 ? -7.692 -9.635 24.208 1.00 85.38 102 LYS A N 1
ATOM 878 C CA . LYS A 1 102 ? -8.368 -9.560 25.514 1.00 85.38 102 LYS A CA 1
ATOM 879 C C . LYS A 1 102 ? -7.434 -9.944 26.657 1.00 85.38 102 LYS A C 1
ATOM 881 O O . LYS A 1 102 ? -7.346 -9.221 27.645 1.00 85.38 102 LYS A O 1
ATOM 886 N N . GLU A 1 103 ? -6.708 -11.048 26.506 1.00 85.06 103 GLU A N 1
ATOM 887 C CA . GLU A 1 103 ? -5.753 -11.518 27.510 1.00 85.06 103 GLU A CA 1
ATOM 888 C C . GLU A 1 103 ? -4.630 -10.496 27.727 1.00 85.06 103 GLU A C 1
ATOM 890 O O . GLU A 1 103 ? -4.276 -10.174 28.863 1.00 85.06 103 GLU A O 1
ATOM 895 N N . ARG A 1 104 ? -4.118 -9.916 26.637 1.00 84.06 104 ARG A N 1
ATOM 896 C CA . ARG A 1 104 ? -3.101 -8.864 26.699 1.00 84.06 104 ARG A CA 1
ATOM 897 C C . ARG A 1 104 ? -3.627 -7.590 27.364 1.00 84.06 104 ARG A C 1
ATOM 899 O O . ARG A 1 104 ? -2.926 -7.015 28.191 1.00 84.06 104 ARG A O 1
ATOM 906 N N . LEU A 1 105 ? -4.872 -7.201 27.078 1.00 82.69 105 LEU A N 1
ATOM 907 C CA . LEU A 1 105 ? -5.549 -6.064 27.712 1.00 82.69 105 LEU A CA 1
ATOM 908 C C . LEU A 1 105 ? -5.680 -6.260 29.230 1.00 82.69 105 LEU A C 1
ATOM 910 O O . LEU A 1 105 ? -5.432 -5.333 29.996 1.00 82.69 105 LEU A O 1
ATOM 914 N N . MET A 1 106 ? -6.040 -7.475 29.661 1.00 79.12 106 MET A N 1
ATOM 915 C CA . MET A 1 106 ? -6.187 -7.819 31.080 1.00 79.12 106 MET A CA 1
ATOM 916 C C . MET A 1 106 ? -4.851 -7.852 31.826 1.00 79.12 106 MET A C 1
ATOM 918 O O . MET A 1 106 ? -4.803 -7.517 33.010 1.00 79.12 106 MET A O 1
ATOM 922 N N . LYS A 1 107 ? -3.765 -8.232 31.143 1.00 80.25 107 LYS A N 1
ATOM 923 C CA . LYS A 1 107 ? -2.405 -8.215 31.700 1.00 80.25 107 LYS A CA 1
ATOM 924 C C . LYS A 1 107 ? -1.851 -6.791 31.824 1.00 80.25 107 LYS A C 1
ATOM 926 O O . LYS A 1 107 ? -1.172 -6.480 32.797 1.00 80.25 107 LYS A O 1
ATOM 931 N N . GLU A 1 108 ? -2.178 -5.898 30.894 1.00 76.50 108 GLU A N 1
ATOM 932 C CA . GLU A 1 108 ? -1.644 -4.529 30.822 1.00 76.50 108 GLU A CA 1
ATOM 933 C C . GLU A 1 108 ? -2.398 -3.507 31.716 1.00 76.50 108 GLU A C 1
ATOM 935 O O . GLU A 1 108 ? -2.601 -2.377 31.274 1.00 76.50 108 GLU A O 1
ATOM 940 N N . LYS A 1 109 ? -2.774 -3.870 32.965 1.00 60.56 109 LYS A N 1
ATOM 941 C CA . LYS A 1 109 ? -3.589 -3.126 33.978 1.00 60.56 109 LYS A CA 1
ATOM 942 C C . LYS A 1 109 ? -3.191 -1.650 34.269 1.00 60.56 109 LYS A C 1
ATOM 944 O O . LYS A 1 109 ? -2.916 -1.283 35.406 1.00 60.56 109 LYS A O 1
ATOM 949 N N . GLY A 1 110 ? -3.161 -0.778 33.265 1.00 62.41 110 GLY A N 1
ATOM 950 C CA . GLY A 1 110 ? -2.880 0.658 33.384 1.00 62.41 110 GLY A CA 1
ATOM 951 C C . GLY A 1 110 ? -1.961 1.225 32.298 1.00 62.41 110 GLY A C 1
ATOM 952 O O . GLY A 1 110 ? -2.074 2.404 31.966 1.00 62.41 110 GLY A O 1
ATOM 953 N N . LYS A 1 111 ? -1.091 0.412 31.678 1.00 71.62 111 LYS A N 1
ATOM 954 C CA . LYS A 1 111 ? -0.152 0.877 30.639 1.00 71.62 111 LYS A CA 1
ATOM 955 C C . LYS A 1 111 ? -0.248 0.024 29.380 1.00 71.62 111 LYS A C 1
ATOM 957 O O . LYS A 1 111 ? 0.634 -0.776 29.085 1.00 71.62 111 LYS A O 1
ATOM 962 N N . LEU A 1 112 ? -1.327 0.237 28.628 1.00 75.31 112 LEU A N 1
ATOM 963 C CA . LEU A 1 112 ? -1.531 -0.439 27.350 1.00 75.31 112 LEU A CA 1
ATOM 964 C C . LEU A 1 112 ? -0.385 -0.127 26.378 1.00 75.31 112 LEU A C 1
ATOM 966 O O . LEU A 1 112 ? -0.051 1.045 26.151 1.00 75.31 112 LEU A O 1
ATOM 970 N N . SER A 1 113 ? 0.178 -1.171 25.776 1.00 82.44 113 SER A N 1
ATOM 971 C CA . SER A 1 113 ? 1.138 -1.052 24.682 1.00 82.44 113 SER A CA 1
ATOM 972 C C . SER A 1 113 ? 0.509 -0.308 23.501 1.00 82.44 113 SER A C 1
ATOM 974 O O . SER A 1 113 ? -0.704 -0.366 23.284 1.00 82.44 113 SER A O 1
ATOM 976 N N . LYS A 1 114 ? 1.334 0.374 22.695 1.00 85.75 114 LYS A N 1
ATOM 977 C CA . LYS A 1 114 ? 0.880 1.080 21.482 1.00 85.75 114 LYS A CA 1
ATOM 978 C C . LYS A 1 114 ? 0.063 0.160 20.564 1.00 85.75 114 LYS A C 1
ATOM 980 O O . LYS A 1 114 ? -0.940 0.592 20.012 1.00 85.75 114 LYS A O 1
ATOM 985 N N . LEU A 1 115 ? 0.462 -1.110 20.460 1.00 86.19 115 LEU A N 1
ATOM 986 C CA . LEU A 1 115 ? -0.230 -2.114 19.648 1.00 86.19 115 LEU A CA 1
ATOM 987 C C . LEU A 1 115 ? -1.596 -2.490 20.231 1.00 86.19 115 LEU A C 1
ATOM 989 O O . LEU A 1 115 ? -2.583 -2.521 19.505 1.00 86.19 115 LEU A O 1
ATOM 993 N N . THR A 1 116 ? -1.665 -2.725 21.543 1.00 84.81 116 THR A N 1
ATOM 994 C CA . THR A 1 116 ? -2.909 -3.085 22.235 1.00 84.81 116 THR A 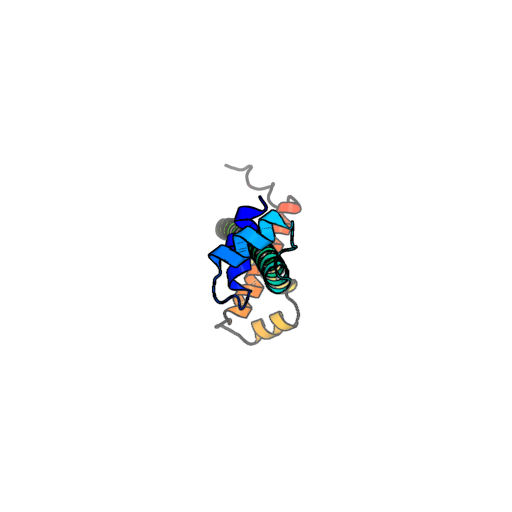CA 1
ATOM 995 C C . THR A 1 116 ? -3.930 -1.946 22.170 1.00 84.81 116 THR A C 1
ATOM 997 O O . THR A 1 116 ? -5.112 -2.187 21.933 1.00 84.81 116 THR A O 1
ATOM 1000 N N . LYS A 1 117 ? -3.471 -0.691 22.305 1.00 87.00 117 LYS A N 1
ATOM 1001 C CA . LYS A 1 117 ? -4.310 0.502 22.105 1.00 87.00 117 LYS A CA 1
ATOM 1002 C C . LYS A 1 117 ? -4.839 0.585 20.676 1.00 87.00 117 LYS A C 1
ATOM 1004 O O . LYS A 1 117 ? -6.040 0.740 20.492 1.00 87.00 117 LYS A O 1
ATOM 1009 N N . ALA A 1 118 ? -3.963 0.429 19.682 1.00 89.00 118 ALA A N 1
ATOM 1010 C CA . ALA A 1 118 ? -4.353 0.482 18.275 1.00 89.00 118 ALA A CA 1
ATOM 1011 C C . ALA A 1 118 ? -5.382 -0.603 17.915 1.00 89.00 118 ALA A C 1
ATOM 1013 O O . ALA A 1 118 ? -6.344 -0.316 17.210 1.00 89.00 118 ALA A O 1
ATOM 1014 N N . ALA A 1 119 ? -5.229 -1.823 18.442 1.00 89.38 119 ALA A N 1
ATOM 1015 C CA . ALA A 1 119 ? -6.186 -2.909 18.230 1.00 89.38 119 ALA A CA 1
ATOM 1016 C C . ALA A 1 119 ? -7.575 -2.588 18.812 1.00 89.38 119 ALA A C 1
ATOM 1018 O O . ALA A 1 119 ? -8.589 -2.822 18.156 1.00 89.38 119 ALA A O 1
ATOM 1019 N N . LEU A 1 120 ? -7.633 -2.015 20.021 1.00 90.00 120 LEU A N 1
ATOM 1020 C CA . LEU A 1 120 ? -8.895 -1.588 20.631 1.00 90.00 120 LEU A CA 1
ATOM 1021 C C . LEU A 1 120 ? -9.541 -0.423 19.861 1.00 90.00 120 LEU A C 1
ATOM 1023 O O . LEU A 1 120 ? -10.755 -0.412 19.665 1.00 90.00 120 LEU A O 1
ATOM 1027 N N . GLU A 1 121 ? -8.747 0.549 19.408 1.00 91.00 121 GLU A N 1
ATOM 1028 C CA . GLU A 1 121 ? -9.235 1.672 18.602 1.00 91.00 121 GLU A CA 1
ATOM 1029 C C . GLU A 1 121 ? -9.770 1.232 17.236 1.00 91.00 121 GLU A C 1
ATOM 1031 O O . GLU A 1 121 ? -10.781 1.770 16.785 1.00 91.00 121 GLU A O 1
ATOM 1036 N N . ASP A 1 122 ? -9.129 0.264 16.580 1.00 91.12 122 ASP A N 1
ATOM 1037 C CA . ASP A 1 122 ? -9.604 -0.296 15.311 1.00 91.12 122 ASP A CA 1
ATOM 1038 C C . ASP A 1 122 ? -10.971 -0.970 15.484 1.00 91.12 122 ASP A C 1
ATOM 1040 O O . ASP A 1 122 ? -11.914 -0.693 14.740 1.00 91.12 122 ASP A O 1
ATOM 1044 N N . GLU A 1 123 ? -11.127 -1.779 16.534 1.00 92.50 123 GLU A N 1
ATOM 1045 C CA . GLU A 1 123 ? -12.395 -2.452 16.813 1.00 92.50 123 GLU A CA 1
ATOM 1046 C C . GLU A 1 123 ? -13.498 -1.459 17.207 1.00 92.50 123 GLU A C 1
ATOM 1048 O O . GLU A 1 123 ? -14.635 -1.563 16.746 1.00 92.50 123 GLU A O 1
ATOM 1053 N N . ARG A 1 124 ? -13.152 -0.409 17.964 1.00 92.38 124 ARG A N 1
ATOM 1054 C CA . ARG A 1 124 ? -14.053 0.716 18.258 1.00 92.38 124 ARG A CA 1
ATOM 1055 C C . ARG A 1 124 ? -14.558 1.384 16.981 1.00 92.38 124 ARG A C 1
ATOM 1057 O O . ARG A 1 124 ? -15.753 1.645 16.854 1.00 92.38 124 ARG A O 1
ATOM 1064 N N . ARG A 1 125 ? -13.664 1.668 16.029 1.00 92.38 125 ARG A N 1
ATOM 1065 C CA . ARG A 1 125 ? -14.023 2.273 14.736 1.00 92.38 125 ARG A CA 1
ATOM 1066 C C . ARG A 1 125 ? -14.974 1.371 13.950 1.00 92.38 125 ARG A C 1
ATOM 1068 O O . ARG A 1 125 ? -15.924 1.892 13.372 1.00 92.38 125 ARG A O 1
ATOM 1075 N N . LYS A 1 126 ? -14.773 0.047 13.965 1.00 92.12 126 LYS A N 1
ATOM 1076 C CA . LYS A 1 126 ? -15.696 -0.916 13.335 1.00 92.12 126 LYS A CA 1
ATOM 1077 C C . LYS A 1 126 ? -17.077 -0.891 13.977 1.00 92.12 126 LYS A C 1
ATOM 1079 O O . LYS A 1 126 ? -18.058 -0.754 13.262 1.00 92.12 126 LYS A O 1
ATOM 1084 N N . VAL A 1 127 ? -17.160 -0.914 15.309 1.00 92.06 127 VAL A N 1
ATOM 1085 C CA . VAL A 1 127 ? -18.448 -0.810 16.020 1.00 92.06 127 VAL A CA 1
ATOM 1086 C C . VAL A 1 127 ? -19.187 0.477 15.643 1.00 92.06 127 VAL A C 1
ATOM 1088 O O . VAL A 1 127 ? -20.392 0.446 15.400 1.00 92.06 127 VAL A O 1
ATOM 1091 N N . ILE A 1 128 ? -18.481 1.610 15.549 1.00 89.31 128 ILE A N 1
ATOM 1092 C CA . ILE A 1 128 ? -19.083 2.882 15.118 1.00 89.31 128 ILE A CA 1
ATOM 1093 C C . ILE A 1 128 ? -19.580 2.788 13.671 1.00 89.31 128 ILE A C 1
ATOM 1095 O O . ILE A 1 128 ? -20.711 3.190 13.404 1.00 89.31 128 ILE A O 1
ATOM 1099 N N . LYS A 1 129 ? -18.774 2.242 12.748 1.00 91.06 129 LYS A N 1
ATOM 1100 C CA . LYS A 1 129 ? -19.188 2.032 11.351 1.00 91.06 129 LYS A CA 1
ATOM 1101 C C . LYS A 1 129 ? -20.445 1.171 11.261 1.00 91.06 129 LYS A C 1
ATOM 1103 O O . LYS A 1 129 ? -21.381 1.559 10.570 1.00 91.06 129 LYS A O 1
ATOM 1108 N N . ASP A 1 130 ? -20.491 0.061 11.992 1.00 89.81 130 ASP A N 1
ATOM 1109 C CA . ASP A 1 130 ? -21.638 -0.848 12.000 1.00 89.81 130 ASP A CA 1
ATOM 1110 C C . ASP A 1 130 ? -22.894 -0.163 12.546 1.00 89.81 130 ASP A C 1
ATOM 1112 O O . ASP A 1 130 ? -23.968 -0.313 11.972 1.00 89.81 130 ASP A O 1
ATOM 1116 N N . ARG A 1 131 ? -22.772 0.634 13.618 1.00 88.56 131 ARG A N 1
ATOM 1117 C CA . ARG A 1 131 ? -23.902 1.391 14.187 1.00 88.56 131 ARG A CA 1
ATOM 1118 C C . ARG A 1 131 ? -24.438 2.460 13.229 1.00 88.56 131 ARG A C 1
ATOM 1120 O O . ARG A 1 131 ? -25.650 2.677 13.198 1.00 88.56 131 ARG A O 1
ATOM 1127 N N . ILE A 1 132 ? -23.558 3.111 12.464 1.00 86.12 132 ILE A N 1
ATOM 1128 C CA . ILE A 1 132 ? -23.946 4.068 11.416 1.00 86.12 132 ILE A CA 1
ATOM 1129 C C . ILE A 1 132 ? -24.654 3.329 10.275 1.00 86.12 132 ILE A C 1
ATOM 1131 O O . ILE A 1 132 ? -25.737 3.735 9.865 1.00 86.12 132 ILE A O 1
ATOM 1135 N N . ALA A 1 133 ? -24.084 2.218 9.801 1.00 86.38 133 ALA A N 1
ATOM 1136 C CA . ALA A 1 133 ? -24.669 1.409 8.732 1.00 86.38 133 ALA A CA 1
ATOM 1137 C C . ALA A 1 133 ? -26.021 0.793 9.129 1.00 86.38 133 ALA A C 1
ATOM 1139 O O . ALA A 1 133 ? -26.904 0.650 8.290 1.00 86.38 133 ALA 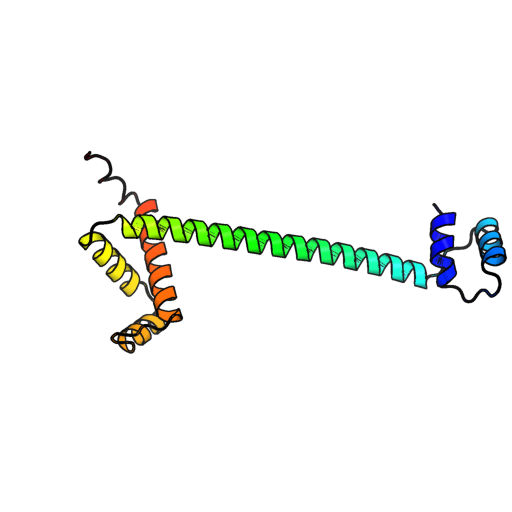A O 1
ATOM 1140 N N . SER A 1 134 ? -26.208 0.464 10.410 1.00 82.62 134 SER A N 1
ATOM 1141 C CA . SER A 1 134 ? -27.455 -0.091 10.939 1.00 82.62 134 SER A CA 1
ATOM 1142 C C . SER A 1 134 ? -28.514 0.969 11.280 1.00 82.62 134 SER A C 1
ATOM 1144 O O . SER A 1 134 ? -29.477 0.634 11.968 1.00 82.62 134 SER A O 1
ATOM 1146 N N . GLY A 1 135 ? -28.313 2.247 10.930 1.00 69.12 135 GLY A N 1
ATOM 1147 C CA . GLY A 1 135 ? -29.261 3.338 11.211 1.00 69.12 135 GLY A CA 1
ATOM 1148 C C . GLY A 1 135 ? -29.454 3.670 12.699 1.00 69.12 135 GLY A C 1
ATOM 1149 O O . GLY A 1 135 ? -30.301 4.484 13.054 1.00 69.12 135 GLY A O 1
ATOM 1150 N N . ARG A 1 136 ? -28.651 3.099 13.611 1.00 59.03 136 ARG A N 1
ATOM 1151 C CA . ARG A 1 136 ? -28.778 3.328 15.069 1.00 59.03 136 ARG A CA 1
ATOM 1152 C C . ARG A 1 136 ? -28.314 4.722 15.507 1.00 59.03 136 ARG A C 1
ATOM 1154 O O . ARG A 1 136 ? -28.397 5.052 16.687 1.00 59.03 136 ARG A O 1
ATOM 1161 N N . THR A 1 137 ? -27.808 5.529 14.577 1.00 53.25 137 THR A N 1
ATOM 1162 C CA . THR A 1 137 ? -27.401 6.922 14.796 1.00 53.25 137 THR A CA 1
ATOM 1163 C C . THR A 1 137 ? -28.419 7.948 14.289 1.00 53.25 137 THR A C 1
ATOM 1165 O O . THR A 1 137 ? -28.236 9.130 14.558 1.00 53.25 137 THR A O 1
ATOM 1168 N N . GLU A 1 138 ? -29.487 7.540 13.588 1.00 42.66 138 GLU A N 1
ATOM 1169 C CA . GLU A 1 138 ? -30.490 8.477 13.044 1.00 42.66 138 GLU A CA 1
ATOM 1170 C C . GLU A 1 138 ? -31.483 9.008 14.089 1.00 42.66 138 GLU A C 1
ATOM 1172 O O . GLU A 1 138 ? -32.150 10.007 13.839 1.00 42.66 138 GLU A O 1
ATOM 1177 N N . SER A 1 139 ? -31.556 8.432 15.292 1.00 39.62 139 SER A N 1
ATOM 1178 C CA . SER A 1 139 ? -32.577 8.836 16.270 1.00 39.62 139 SER A CA 1
ATOM 1179 C C . SER A 1 139 ? -32.256 10.095 17.091 1.00 39.62 139 SER A C 1
ATOM 1181 O O . SER A 1 139 ? -33.049 10.448 17.959 1.00 39.62 139 SER A O 1
ATOM 1183 N N . GLU A 1 140 ? -31.113 10.767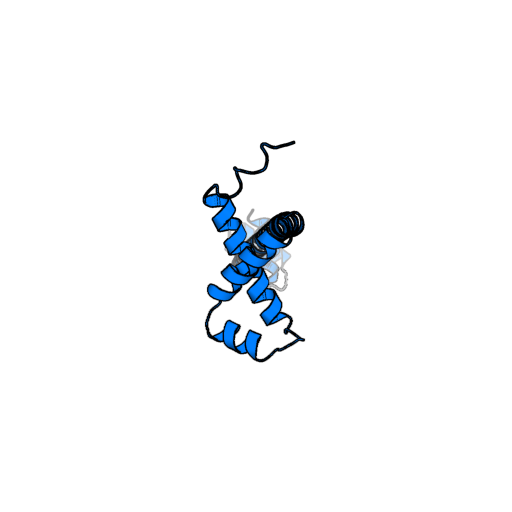 16.895 1.00 47.59 140 GLU A N 1
ATOM 1184 C CA . GLU A 1 140 ? -30.684 11.849 17.807 1.00 47.59 140 GLU A CA 1
ATOM 1185 C C . GLU A 1 140 ? -30.076 13.101 17.153 1.00 47.59 140 GLU A C 1
ATOM 1187 O O . GLU A 1 140 ? -29.523 13.939 17.855 1.00 47.59 140 GLU A O 1
ATOM 1192 N N . ASN A 1 141 ? -30.243 13.302 15.842 1.00 40.69 141 ASN A N 1
ATOM 1193 C CA . ASN A 1 141 ? -30.087 14.643 15.247 1.00 40.69 141 ASN A CA 1
ATOM 1194 C C . ASN A 1 141 ? -31.432 15.384 15.088 1.00 40.69 141 ASN A C 1
ATOM 1196 O O . ASN A 1 141 ? -31.467 16.468 14.519 1.00 40.69 141 ASN A O 1
ATOM 1200 N N . SER A 1 142 ? -32.537 14.834 15.606 1.00 33.06 142 SER A N 1
ATOM 1201 C CA . SER A 1 142 ? -33.887 15.419 15.522 1.00 33.06 142 SER A CA 1
ATOM 1202 C C . SER A 1 142 ? -34.344 16.144 16.799 1.00 33.06 142 SER A C 1
ATOM 1204 O O . SER A 1 142 ? -35.544 16.287 17.028 1.00 33.06 142 SER A O 1
ATOM 1206 N N . LYS A 1 143 ? -33.415 16.566 17.664 1.00 34.72 143 LYS A N 1
ATOM 1207 C CA . LYS A 1 143 ? -33.705 17.429 18.822 1.00 34.72 143 LYS A CA 1
ATOM 1208 C C . LYS A 1 143 ? -32.620 18.497 18.987 1.00 34.72 143 LYS A C 1
ATOM 1210 O O . LYS A 1 143 ? -31.830 18.431 19.924 1.00 34.72 143 LYS A O 1
ATOM 1215 N N . VAL A 1 144 ? -32.595 19.458 18.067 1.00 35.47 144 VAL A N 1
ATOM 1216 C CA . VAL A 1 144 ? -32.163 20.842 18.323 1.00 35.47 144 VAL A CA 1
ATOM 1217 C C . VAL A 1 144 ? -33.185 21.750 17.664 1.00 35.47 144 VAL A C 1
ATOM 1219 O O . VAL A 1 144 ? -33.527 21.455 16.498 1.00 35.47 144 VAL A O 1
#

Secondary structure (DSSP, 8-state):
-HHHHHHHHGGGS--SSHHHHHHHHHHTTPPPPHHHHHHHHHHHHHHHHHHHHHHHHHHHHHHHHHHHHHHHHHHHHHHHS-HHHHHHHHHHHHHHS-HHHHHHHHHSTT---HHHHHHHHHHHHHHHHHHHHTTTTGGGSS--

Radius of gyration: 32.08 Å; chains: 1; bounding box: 72×35×82 Å

pLDDT: mean 85.97, std 12.67, range [33.06, 96.44]

Organism: NCBI:txid412755